Protein AF-A0A7X2BX61-F1 (afdb_monomer_lite)

Structure (mmCIF, N/CA/C/O backbone):
data_AF-A0A7X2BX61-F1
#
_entry.id   AF-A0A7X2BX61-F1
#
loop_
_atom_site.group_PDB
_atom_site.id
_atom_site.type_symbol
_atom_site.label_atom_id
_atom_site.label_alt_id
_atom_site.label_comp_id
_atom_site.label_asym_id
_atom_site.label_entity_id
_atom_site.label_seq_id
_atom_site.pdbx_PDB_ins_code
_atom_site.Cartn_x
_atom_site.Cartn_y
_atom_site.Cartn_z
_atom_site.occupancy
_atom_site.B_iso_or_equiv
_atom_site.auth_seq_id
_atom_site.auth_comp_id
_atom_site.auth_asym_id
_atom_site.auth_atom_id
_atom_site.pdbx_PDB_model_num
ATOM 1 N N . MET A 1 1 ? -37.850 -2.964 16.879 1.00 38.28 1 MET A N 1
ATOM 2 C CA . MET A 1 1 ? -36.955 -2.120 16.055 1.00 38.28 1 MET A CA 1
ATOM 3 C C . MET A 1 1 ? -36.091 -3.024 15.189 1.00 38.28 1 MET A C 1
ATOM 5 O O . MET A 1 1 ? -35.405 -3.878 15.735 1.00 38.28 1 MET A O 1
ATOM 9 N N . ALA A 1 2 ? -36.180 -2.916 13.862 1.00 44.91 2 ALA A N 1
ATOM 10 C CA . ALA A 1 2 ? -35.418 -3.773 12.954 1.00 44.91 2 ALA A CA 1
ATOM 11 C C . ALA A 1 2 ? -33.916 -3.455 13.060 1.00 44.91 2 ALA A C 1
ATOM 13 O O . ALA A 1 2 ? -33.498 -2.318 12.835 1.00 44.91 2 ALA A O 1
ATOM 14 N N . LYS A 1 3 ? -33.107 -4.453 13.433 1.00 49.66 3 LYS A N 1
ATOM 15 C CA . LYS A 1 3 ? -31.645 -4.345 13.523 1.00 49.66 3 LYS A CA 1
ATOM 16 C C . LYS A 1 3 ? -31.114 -4.100 12.104 1.00 49.66 3 LYS A C 1
ATOM 18 O O . LYS A 1 3 ? -31.199 -4.987 11.256 1.00 49.66 3 LYS A O 1
ATOM 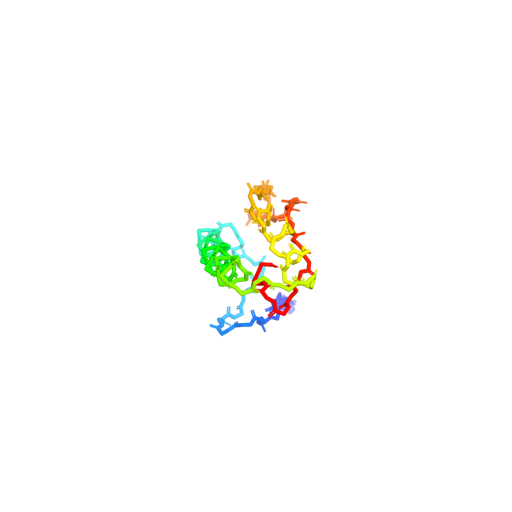23 N N . LYS A 1 4 ? -30.654 -2.877 11.811 1.00 50.88 4 LYS A N 1
ATOM 24 C CA . LYS A 1 4 ? -30.103 -2.530 10.490 1.00 50.88 4 LYS A CA 1
ATOM 25 C C . LYS A 1 4 ? -28.878 -3.411 10.235 1.00 50.88 4 LYS A C 1
ATOM 27 O O . LYS A 1 4 ? -27.933 -3.381 11.019 1.00 50.88 4 LYS A O 1
ATOM 32 N N . LYS A 1 5 ? -28.925 -4.220 9.173 1.00 53.97 5 LYS A N 1
ATOM 33 C CA . LYS A 1 5 ? -27.810 -5.077 8.751 1.00 53.97 5 LYS A CA 1
ATOM 34 C C . LYS A 1 5 ? -26.617 -4.182 8.414 1.00 53.97 5 LYS A C 1
ATOM 36 O O . LYS A 1 5 ? -26.766 -3.221 7.660 1.00 53.97 5 LYS A O 1
ATOM 41 N N . THR A 1 6 ? -25.464 -4.461 9.009 1.00 53.34 6 THR A N 1
ATOM 42 C CA . THR A 1 6 ? -24.222 -3.754 8.701 1.00 53.34 6 THR A CA 1
ATOM 43 C C . THR A 1 6 ? -23.851 -4.001 7.240 1.00 53.34 6 THR A C 1
ATOM 45 O O . THR A 1 6 ? -23.966 -5.138 6.775 1.00 53.34 6 THR A O 1
ATOM 48 N N . PRO A 1 7 ? -23.436 -2.961 6.498 1.00 50.50 7 PRO A N 1
ATOM 49 C CA . PRO A 1 7 ? -23.020 -3.134 5.119 1.00 50.50 7 PRO A CA 1
ATOM 50 C C . PRO A 1 7 ? -21.810 -4.064 5.078 1.00 50.50 7 PRO A C 1
ATOM 52 O O . PRO A 1 7 ? -20.850 -3.920 5.838 1.00 50.50 7 PRO A O 1
ATOM 55 N N . VAL A 1 8 ? -21.909 -5.046 4.198 1.00 54.38 8 VAL A N 1
ATOM 56 C CA . VAL A 1 8 ? -20.853 -5.997 3.889 1.00 54.38 8 VAL A CA 1
ATOM 57 C C . VAL A 1 8 ? -19.884 -5.304 2.931 1.00 54.38 8 VAL A C 1
ATOM 59 O O . VAL A 1 8 ? -20.315 -4.747 1.921 1.00 54.38 8 VAL A O 1
ATOM 62 N N . GLY A 1 9 ? -18.590 -5.286 3.258 1.00 50.81 9 GLY A N 1
ATOM 63 C CA . GLY A 1 9 ? -17.574 -4.729 2.362 1.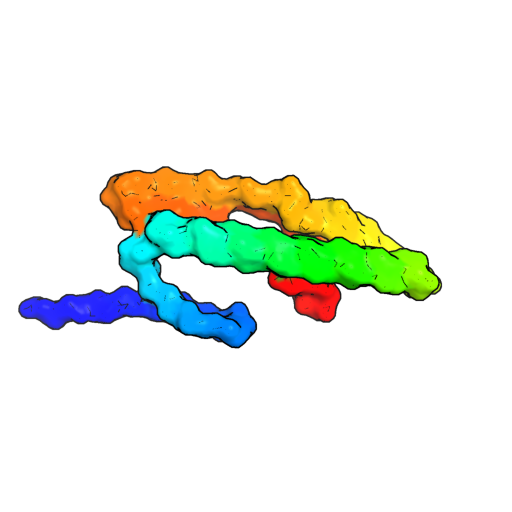00 50.81 9 GLY A CA 1
ATOM 64 C C . GLY A 1 9 ? -17.483 -5.558 1.081 1.00 50.81 9 GLY A C 1
ATOM 65 O O . GLY A 1 9 ? -17.401 -6.783 1.158 1.00 50.81 9 GLY A O 1
ATOM 66 N N . ALA A 1 10 ? -17.526 -4.906 -0.085 1.00 46.53 10 ALA A N 1
ATOM 67 C CA . ALA A 1 10 ? -17.458 -5.585 -1.377 1.00 46.53 10 ALA A CA 1
ATOM 68 C C . ALA A 1 10 ? -16.163 -6.407 -1.497 1.00 46.53 10 ALA A C 1
ATOM 70 O O . ALA A 1 10 ? -15.069 -5.894 -1.257 1.00 46.53 10 ALA A O 1
ATOM 71 N N . ALA A 1 11 ? -16.306 -7.681 -1.868 1.00 46.19 11 ALA A N 1
ATOM 72 C CA . ALA A 1 11 ? -15.193 -8.574 -2.148 1.00 46.19 11 ALA A CA 1
ATOM 73 C C . ALA A 1 11 ? -14.494 -8.121 -3.435 1.00 46.19 11 ALA A C 1
ATOM 75 O O . ALA A 1 11 ? -15.093 -8.123 -4.510 1.00 46.19 11 ALA A O 1
ATOM 76 N N . ILE A 1 12 ? -13.227 -7.733 -3.326 1.00 42.62 12 ILE A N 1
ATOM 77 C CA . ILE A 1 12 ? -12.345 -7.567 -4.477 1.00 42.62 12 ILE A CA 1
ATOM 78 C C . ILE A 1 12 ? -11.239 -8.603 -4.283 1.00 42.62 12 ILE A C 1
ATOM 80 O O . ILE A 1 12 ? -10.466 -8.499 -3.335 1.00 42.62 12 ILE A O 1
ATOM 84 N N . LEU A 1 13 ? -11.217 -9.600 -5.178 1.00 44.03 13 LEU A N 1
ATOM 85 C CA . LEU A 1 13 ? -10.437 -10.849 -5.130 1.00 44.03 13 LEU A CA 1
ATOM 86 C C . LEU A 1 13 ? -11.019 -11.927 -4.198 1.00 44.03 13 LEU A C 1
ATOM 88 O O . LEU A 1 13 ? -11.659 -11.616 -3.203 1.00 44.03 13 LEU A O 1
ATOM 92 N N . ALA A 1 14 ? -10.842 -13.190 -4.608 1.00 43.44 14 ALA A N 1
ATOM 93 C CA . ALA A 1 14 ? -11.550 -14.403 -4.179 1.00 43.44 14 ALA A CA 1
ATOM 94 C C . ALA A 1 14 ? -11.594 -14.658 -2.655 1.00 43.44 14 ALA A C 1
ATOM 96 O O . ALA A 1 14 ? -10.909 -15.545 -2.152 1.00 43.44 14 ALA A O 1
ATOM 97 N N . GLU A 1 15 ? -12.422 -13.914 -1.919 1.00 53.88 15 GLU A N 1
ATOM 98 C CA . GLU A 1 15 ? -12.617 -14.102 -0.480 1.00 53.88 15 GLU A CA 1
ATOM 99 C C . GLU A 1 15 ? -14.025 -13.698 -0.010 1.00 53.88 15 GLU A C 1
ATOM 101 O O . GLU A 1 15 ? -14.740 -12.916 -0.643 1.00 53.88 15 GLU A O 1
ATOM 106 N N . SER A 1 16 ? -14.416 -14.270 1.131 1.00 49.97 16 SER A N 1
ATOM 107 C CA . SER A 1 16 ? -15.657 -14.018 1.858 1.00 49.97 16 SER A CA 1
ATOM 108 C C . SER A 1 16 ? -15.755 -12.585 2.369 1.00 49.97 16 SER A C 1
ATOM 110 O O . SER A 1 16 ? -14.840 -12.041 2.985 1.00 49.97 16 SER A O 1
ATOM 112 N N . ALA A 1 17 ? -16.920 -11.992 2.159 1.00 52.28 17 ALA A N 1
ATOM 113 C CA . ALA A 1 17 ? -17.171 -10.602 2.461 1.00 52.28 17 ALA A CA 1
ATOM 114 C C . ALA A 1 17 ? -17.253 -10.347 3.982 1.00 52.28 17 ALA A C 1
ATOM 116 O O . ALA A 1 17 ? -17.986 -11.027 4.700 1.00 52.28 17 ALA A O 1
ATOM 117 N N . HIS A 1 18 ? -16.490 -9.374 4.490 1.00 51.91 18 HIS A N 1
ATOM 118 C CA . HIS A 1 18 ? -16.433 -9.085 5.925 1.00 51.91 18 HIS A CA 1
ATOM 119 C C . HIS A 1 18 ? -17.512 -8.078 6.339 1.00 51.91 18 HIS A C 1
ATOM 121 O O . HIS A 1 18 ? -17.703 -7.030 5.711 1.00 51.91 18 HIS A O 1
ATOM 127 N N . THR A 1 19 ? -18.194 -8.369 7.446 1.00 50.59 19 THR A N 1
ATOM 128 C CA . THR A 1 19 ? -19.041 -7.397 8.143 1.00 50.59 19 THR A CA 1
ATOM 129 C C . THR A 1 19 ? -18.169 -6.547 9.062 1.00 50.59 19 THR A C 1
ATOM 131 O O . THR A 1 19 ? -17.409 -7.102 9.852 1.00 50.59 19 THR A O 1
ATOM 134 N N . GLY A 1 20 ? -18.307 -5.217 9.030 1.00 52.81 20 GLY A N 1
ATOM 135 C CA . GLY A 1 20 ? -17.517 -4.275 9.851 1.00 52.81 20 GLY A CA 1
ATOM 136 C C . GLY A 1 20 ? -17.751 -4.337 11.374 1.00 52.81 20 GLY A C 1
ATOM 137 O O . GLY A 1 20 ? -17.560 -3.332 12.061 1.00 52.81 20 GLY A O 1
ATOM 138 N N . VAL A 1 21 ? -18.248 -5.468 11.879 1.00 48.75 21 VAL A N 1
ATOM 139 C CA . VAL A 1 21 ? -18.516 -5.776 13.289 1.00 48.75 21 VAL A CA 1
ATOM 140 C C . VAL A 1 21 ? -17.304 -6.453 13.947 1.00 48.75 21 VAL A C 1
ATOM 142 O O . VAL A 1 21 ? -17.139 -6.292 15.146 1.00 48.75 21 VAL A O 1
ATOM 145 N N . ASP A 1 22 ? -16.422 -7.103 13.173 1.00 57.25 22 ASP A N 1
ATOM 146 C CA . ASP A 1 22 ? -15.331 -7.948 13.701 1.00 57.25 22 ASP A CA 1
ATOM 147 C C . ASP A 1 22 ? -13.928 -7.549 13.182 1.00 57.25 22 ASP A C 1
ATOM 149 O O . ASP A 1 22 ? -13.006 -8.350 13.068 1.00 57.25 22 ASP A O 1
ATOM 153 N N . GLU A 1 23 ? -13.74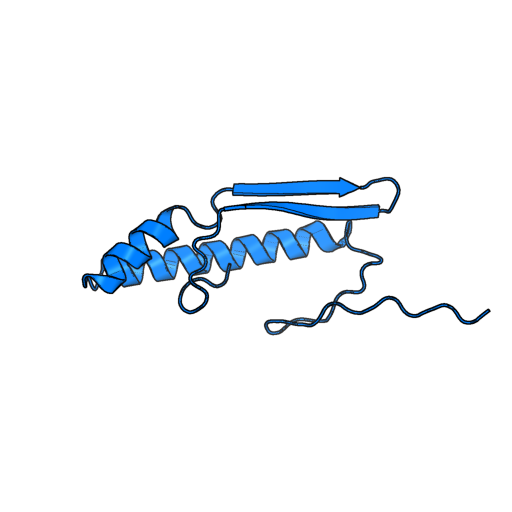1 -6.266 12.839 1.00 64.12 23 GLU A N 1
ATOM 154 C CA . GLU A 1 23 ? -12.516 -5.769 12.179 1.00 64.12 23 GLU A CA 1
ATOM 155 C C . GLU A 1 23 ? -11.229 -5.947 13.006 1.00 64.12 23 GLU A C 1
ATOM 157 O O . GLU A 1 23 ? -10.148 -5.991 12.415 1.00 64.12 23 GLU A O 1
ATOM 162 N N . ALA A 1 24 ? -11.324 -5.999 14.341 1.00 70.19 24 ALA A N 1
ATOM 163 C CA . ALA A 1 24 ? -10.176 -6.214 15.222 1.00 70.19 24 ALA A CA 1
ATOM 164 C C . ALA A 1 24 ? -9.770 -7.694 15.326 1.00 70.19 24 ALA A C 1
ATOM 166 O O . ALA A 1 24 ? -8.578 -7.990 15.287 1.00 70.19 24 ALA A O 1
ATOM 167 N N . GLN A 1 25 ? -10.728 -8.625 15.397 1.00 75.25 25 GLN A N 1
ATOM 168 C CA . GLN A 1 25 ? -10.423 -10.059 15.491 1.00 75.25 25 GLN A CA 1
ATOM 169 C C . GLN A 1 25 ? -9.845 -10.586 14.168 1.00 75.25 25 GLN A C 1
ATOM 171 O O . GLN A 1 25 ? -8.857 -11.316 14.167 1.00 75.25 25 GLN A O 1
ATOM 176 N N . ASN A 1 26 ? -10.362 -10.111 13.029 1.00 79.06 26 ASN A N 1
ATOM 177 C CA . ASN A 1 26 ? -9.840 -10.432 11.693 1.00 79.06 26 ASN A CA 1
ATOM 178 C C . ASN A 1 26 ? -8.603 -9.607 11.280 1.00 79.06 26 ASN A C 1
ATOM 180 O O . ASN A 1 26 ? -8.232 -9.581 10.100 1.00 79.06 26 ASN A O 1
ATOM 184 N N . PHE A 1 27 ? -7.955 -8.884 12.203 1.00 84.38 27 PHE A N 1
ATOM 185 C CA . PHE A 1 27 ? -6.776 -8.085 11.860 1.00 84.38 27 PHE A CA 1
ATOM 186 C C . PHE A 1 27 ? -5.616 -8.955 11.349 1.00 84.38 27 PHE A C 1
ATOM 188 O O . PHE A 1 27 ? -4.958 -8.573 10.380 1.00 84.38 27 PHE A O 1
ATOM 195 N N . GLY A 1 28 ? -5.421 -10.141 11.938 1.00 87.38 28 GLY A N 1
ATOM 196 C CA . GLY A 1 28 ? -4.394 -11.099 11.517 1.00 87.38 28 GLY A CA 1
ATOM 197 C C . GLY A 1 28 ? -4.545 -11.528 10.055 1.00 87.38 28 GLY A C 1
ATOM 198 O O . GLY A 1 28 ? -3.597 -11.397 9.281 1.00 87.38 28 GLY A O 1
ATOM 199 N N . ASP A 1 29 ? -5.749 -11.935 9.647 1.00 85.19 29 ASP A N 1
ATOM 200 C CA . ASP A 1 29 ? -6.041 -12.355 8.266 1.00 85.19 29 ASP A CA 1
ATOM 201 C C . ASP A 1 29 ? -5.796 -11.220 7.265 1.00 85.19 29 ASP A C 1
ATOM 203 O O . ASP A 1 29 ? -5.200 -11.404 6.200 1.00 85.19 29 ASP A O 1
ATOM 207 N N . ARG A 1 30 ? -6.200 -9.997 7.628 1.00 84.88 30 ARG A N 1
ATOM 208 C CA . ARG A 1 30 ? -5.959 -8.807 6.804 1.00 84.88 30 ARG A CA 1
ATOM 209 C C . ARG A 1 30 ? -4.472 -8.506 6.672 1.00 84.88 30 ARG A C 1
ATOM 211 O O . ARG A 1 30 ? -4.027 -8.161 5.579 1.00 84.88 30 ARG A O 1
ATOM 218 N N . LEU A 1 31 ? -3.707 -8.624 7.756 1.00 89.25 31 LEU A N 1
ATOM 219 C CA . LEU A 1 31 ? -2.261 -8.423 7.719 1.00 89.25 31 LEU A CA 1
ATOM 220 C C . LEU A 1 31 ? -1.583 -9.486 6.844 1.00 89.25 31 LEU A C 1
ATOM 222 O O . LEU A 1 31 ? -0.747 -9.139 6.008 1.00 89.25 31 LEU A O 1
ATOM 226 N N . ALA A 1 32 ? -2.000 -10.749 6.960 1.00 88.94 32 ALA A N 1
ATOM 227 C CA . ALA A 1 32 ? -1.533 -11.830 6.097 1.00 88.94 32 ALA A CA 1
ATOM 228 C C . ALA A 1 32 ? -1.829 -11.545 4.614 1.00 88.94 32 ALA A C 1
ATOM 230 O O . ALA A 1 32 ? -0.960 -11.758 3.767 1.00 88.94 32 ALA A O 1
ATOM 231 N N . ARG A 1 33 ? -2.999 -10.976 4.291 1.00 85.00 33 ARG A N 1
ATOM 232 C CA . ARG A 1 33 ? -3.359 -10.555 2.925 1.00 85.00 33 ARG A CA 1
ATOM 233 C C . ARG A 1 33 ? -2.409 -9.495 2.370 1.00 85.00 33 ARG A C 1
ATOM 235 O O . ARG A 1 33 ? -1.926 -9.646 1.247 1.00 85.00 33 ARG A O 1
ATOM 242 N N . TYR A 1 34 ? -2.109 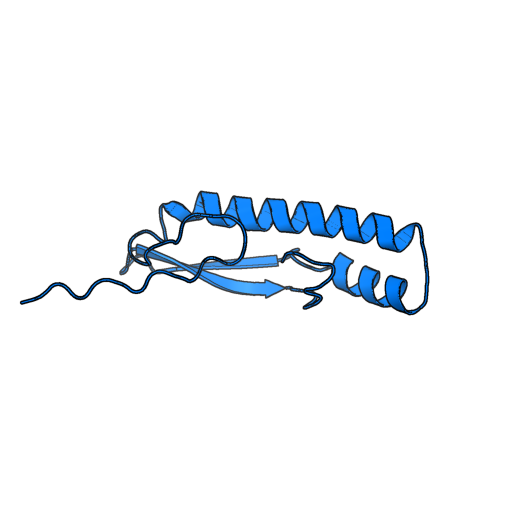-8.451 3.149 1.00 90.75 34 TYR A N 1
ATOM 243 C CA . TYR A 1 34 ? -1.112 -7.452 2.750 1.00 90.75 34 TYR A CA 1
ATOM 244 C C . TYR A 1 34 ? 0.271 -8.088 2.570 1.00 90.75 34 TYR A C 1
ATOM 246 O O . TYR A 1 34 ? 0.948 -7.792 1.590 1.00 90.75 34 TYR A O 1
ATOM 254 N N . GLY A 1 35 ? 0.665 -9.013 3.450 1.00 91.06 35 GLY A N 1
ATOM 255 C CA . GLY A 1 35 ? 1.923 -9.755 3.326 1.00 91.06 35 GLY A CA 1
ATOM 256 C C . GLY A 1 35 ? 2.014 -10.575 2.034 1.00 91.06 35 GLY A C 1
ATOM 257 O O . GLY A 1 35 ? 3.002 -10.477 1.308 1.00 91.06 35 GLY A O 1
ATOM 258 N N . GLN A 1 36 ? 0.964 -11.326 1.690 1.00 91.88 36 GLN A N 1
ATOM 259 C CA . GLN A 1 36 ? 0.902 -12.109 0.448 1.00 91.88 36 GLN A CA 1
ATOM 260 C C . GLN A 1 36 ? 0.889 -11.220 -0.804 1.00 91.88 36 GLN A C 1
ATOM 262 O O . GLN A 1 36 ? 1.532 -11.536 -1.807 1.00 91.88 36 GLN A O 1
ATOM 267 N N . ALA A 1 37 ? 0.163 -10.101 -0.773 1.00 91.00 37 ALA A N 1
ATOM 268 C CA . ALA A 1 37 ? 0.165 -9.130 -1.864 1.00 91.00 37 ALA A CA 1
ATOM 269 C C . ALA A 1 37 ? 1.548 -8.471 -2.031 1.00 91.00 37 ALA A C 1
ATOM 271 O O . ALA A 1 37 ? 2.037 -8.363 -3.156 1.00 91.00 37 ALA A O 1
ATOM 272 N N . HIS A 1 38 ? 2.223 -8.133 -0.928 1.00 92.81 38 HIS A N 1
ATOM 273 C CA . HIS A 1 38 ? 3.589 -7.612 -0.951 1.00 92.81 38 HIS A CA 1
ATOM 274 C C . HIS A 1 38 ? 4.582 -8.631 -1.522 1.00 92.81 38 HIS A C 1
ATOM 276 O O . HIS A 1 38 ? 5.322 -8.299 -2.447 1.00 92.81 38 HIS A O 1
ATOM 282 N N . ALA A 1 39 ? 4.541 -9.889 -1.072 1.00 92.88 39 ALA A N 1
ATOM 283 C CA . ALA A 1 39 ? 5.377 -10.958 -1.622 1.00 92.88 39 ALA A CA 1
ATOM 284 C C . ALA A 1 39 ? 5.196 -11.109 -3.144 1.00 92.88 39 ALA A C 1
ATOM 286 O O . ALA A 1 39 ? 6.177 -11.159 -3.883 1.00 92.88 39 ALA A O 1
ATOM 287 N N . ARG A 1 40 ? 3.949 -11.084 -3.636 1.00 93.19 40 ARG A N 1
ATOM 288 C CA . ARG A 1 40 ? 3.667 -11.103 -5.082 1.00 93.19 40 ARG A CA 1
ATOM 289 C C . ARG A 1 40 ? 4.213 -9.872 -5.804 1.00 93.19 40 ARG A C 1
ATOM 291 O O . ARG A 1 40 ? 4.766 -10.015 -6.890 1.00 93.19 40 ARG A O 1
ATOM 298 N N . SER A 1 41 ? 4.105 -8.681 -5.211 1.00 91.81 41 SER A N 1
ATOM 299 C CA . SER A 1 41 ? 4.679 -7.462 -5.799 1.00 91.81 41 SER A CA 1
ATOM 300 C C . SER A 1 41 ? 6.203 -7.552 -5.959 1.00 91.81 41 SER A C 1
ATOM 302 O O . SER A 1 41 ? 6.725 -7.113 -6.978 1.00 91.81 41 SER A O 1
ATOM 304 N N . LEU A 1 42 ? 6.911 -8.210 -5.033 1.00 93.69 42 LEU A N 1
ATOM 305 C CA . LEU A 1 42 ? 8.354 -8.453 -5.151 1.00 93.69 42 LEU A CA 1
ATOM 306 C C . LEU A 1 42 ? 8.696 -9.428 -6.286 1.00 93.69 42 LEU A C 1
ATOM 308 O O . LEU A 1 42 ? 9.666 -9.209 -7.003 1.00 93.69 42 LEU A O 1
ATOM 312 N N . MET A 1 43 ? 7.880 -10.463 -6.504 1.00 94.44 43 MET A N 1
ATOM 313 C CA . MET A 1 43 ? 8.061 -11.361 -7.655 1.00 94.44 43 MET A CA 1
ATOM 314 C C . MET A 1 43 ? 7.868 -10.617 -8.984 1.00 94.44 43 MET A C 1
ATOM 316 O O . MET A 1 43 ? 8.630 -10.817 -9.926 1.00 94.44 43 MET A O 1
ATOM 320 N N . MET A 1 44 ? 6.877 -9.722 -9.056 1.00 93.31 44 MET A N 1
ATOM 321 C CA . MET A 1 44 ? 6.660 -8.881 -10.239 1.00 93.31 44 MET A CA 1
ATOM 322 C C . MET A 1 44 ? 7.796 -7.876 -10.443 1.00 93.31 44 MET A C 1
ATOM 324 O O . MET A 1 44 ? 8.198 -7.632 -11.577 1.00 93.31 44 MET A O 1
ATOM 328 N N . LEU A 1 45 ? 8.341 -7.320 -9.358 1.00 94.81 45 LEU A N 1
ATOM 329 C CA . LEU A 1 45 ? 9.511 -6.448 -9.410 1.00 94.81 45 LEU A CA 1
ATOM 330 C C . LEU A 1 45 ? 10.706 -7.159 -10.052 1.00 94.81 45 LEU A C 1
ATOM 332 O O . LEU A 1 45 ? 11.357 -6.568 -10.912 1.00 94.81 45 LEU A O 1
ATOM 336 N N . GLU A 1 46 ? 10.979 -8.399 -9.650 1.00 94.94 46 GLU A N 1
ATOM 337 C CA . GLU A 1 46 ? 12.096 -9.171 -10.199 1.00 94.94 46 GLU A CA 1
ATOM 338 C C . GLU A 1 46 ? 11.894 -9.460 -11.688 1.00 94.94 46 GLU A C 1
ATOM 340 O O . GLU A 1 46 ? 12.760 -9.152 -12.504 1.00 94.94 46 GLU A O 1
ATOM 345 N N . HIS A 1 47 ? 10.693 -9.892 -12.073 1.00 94.12 47 HIS A N 1
ATOM 346 C CA . HIS A 1 47 ? 10.365 -10.121 -13.479 1.00 94.12 47 HIS A CA 1
ATOM 347 C C . HIS A 1 47 ? 10.546 -8.863 -14.356 1.00 94.12 47 HIS A C 1
ATOM 349 O O . HIS A 1 47 ? 11.089 -8.925 -15.461 1.00 94.12 47 HIS A O 1
ATOM 355 N N . LEU A 1 48 ? 10.138 -7.687 -13.860 1.00 93.75 48 LEU A N 1
ATOM 356 C CA . LEU A 1 48 ? 10.327 -6.419 -14.578 1.00 93.75 48 LEU A CA 1
ATOM 357 C C . LEU A 1 48 ? 11.804 -6.025 -14.723 1.00 93.75 48 LEU A C 1
ATOM 359 O O . LEU A 1 48 ? 12.141 -5.292 -15.657 1.00 93.75 48 LEU A O 1
ATOM 363 N N . ARG A 1 49 ? 12.670 -6.469 -13.804 1.00 94.44 49 ARG A N 1
ATOM 364 C CA . ARG A 1 49 ? 14.120 -6.229 -13.862 1.00 94.44 49 ARG A CA 1
ATOM 365 C C . ARG A 1 49 ? 14.809 -7.128 -14.881 1.00 94.44 49 ARG A C 1
ATOM 367 O O . ARG A 1 49 ? 15.732 -6.660 -15.541 1.00 94.44 49 ARG A O 1
ATOM 374 N N . GLU A 1 50 ? 14.341 -8.362 -15.044 1.00 95.12 50 GLU A N 1
ATOM 375 C CA . GLU A 1 50 ? 14.861 -9.309 -16.040 1.00 95.12 50 GLU A CA 1
ATOM 376 C C . GLU A 1 50 ? 14.576 -8.862 -17.483 1.00 95.12 50 GLU A C 1
ATOM 378 O O . GLU A 1 50 ? 15.374 -9.125 -18.381 1.00 95.12 50 GLU A O 1
ATOM 383 N N . THR A 1 51 ? 13.467 -8.145 -17.712 1.00 91.25 51 THR A N 1
ATOM 384 C CA . THR A 1 51 ? 13.079 -7.633 -19.042 1.00 91.25 51 THR A CA 1
ATOM 385 C C . THR A 1 51 ? 12.971 -6.097 -19.046 1.00 91.25 51 THR A C 1
ATOM 387 O O . THR A 1 51 ? 11.869 -5.528 -18.994 1.00 91.25 51 THR A O 1
ATOM 390 N N . PRO A 1 52 ? 14.108 -5.376 -19.086 1.00 90.50 52 PRO A N 1
ATOM 391 C CA . PRO A 1 52 ? 14.115 -3.924 -18.995 1.00 90.50 52 PRO A CA 1
ATOM 392 C C . PRO A 1 52 ? 13.627 -3.260 -20.292 1.00 90.50 52 PRO A C 1
ATOM 394 O O . PRO A 1 52 ? 14.118 -3.493 -21.392 1.00 90.50 52 PRO A O 1
ATOM 397 N N . SER A 1 53 ? 12.670 -2.358 -20.125 1.00 94.12 53 SER A N 1
ATOM 398 C CA . SER A 1 53 ? 12.115 -1.428 -21.104 1.00 94.12 53 SER A CA 1
ATOM 399 C C . SER A 1 53 ? 11.911 -0.087 -20.383 1.00 94.12 53 SER A C 1
ATOM 401 O O . SER A 1 53 ? 11.805 -0.073 -19.154 1.00 94.12 53 SER A O 1
ATOM 403 N N . PRO A 1 54 ? 11.804 1.057 -21.077 1.00 92.06 54 PRO A N 1
ATOM 404 C CA . PRO A 1 54 ? 11.591 2.346 -20.408 1.00 92.06 54 PRO A CA 1
ATOM 405 C C . PRO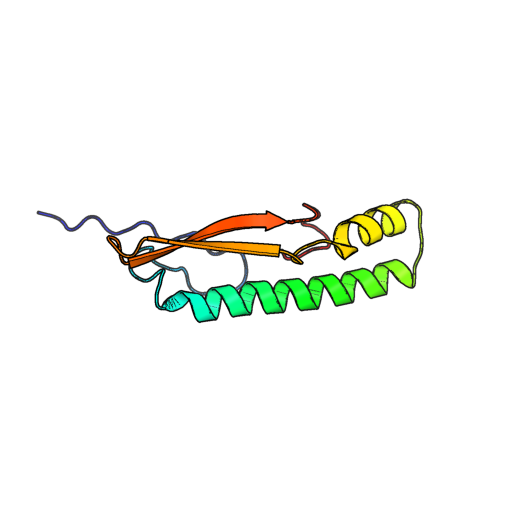 A 1 54 ? 10.324 2.378 -19.528 1.00 92.06 54 PRO A C 1
ATOM 407 O O . PRO A 1 54 ? 10.281 3.078 -18.517 1.00 92.06 54 PRO A O 1
ATOM 410 N N . ALA A 1 55 ? 9.294 1.598 -19.876 1.00 90.12 55 ALA A N 1
ATOM 411 C CA . ALA A 1 55 ? 8.084 1.467 -19.068 1.00 90.12 55 ALA A CA 1
ATOM 412 C C . ALA A 1 55 ? 8.281 0.536 -17.856 1.00 90.12 55 ALA A C 1
ATOM 414 O O . ALA A 1 55 ? 7.833 0.861 -16.750 1.00 90.12 55 ALA A O 1
ATOM 415 N N . SER A 1 56 ? 8.965 -0.602 -18.033 1.00 92.19 56 SER A N 1
ATOM 416 C CA . SER A 1 56 ? 9.201 -1.555 -16.940 1.00 92.19 56 SER A CA 1
ATOM 417 C C . SER A 1 56 ? 10.189 -1.018 -15.909 1.00 92.19 56 SER A C 1
ATOM 419 O O . SER A 1 56 ? 9.959 -1.221 -14.722 1.00 92.19 56 SER A O 1
ATOM 421 N N . THR A 1 57 ? 11.200 -0.239 -16.301 1.00 93.81 57 THR A N 1
ATOM 422 C CA . THR A 1 57 ? 12.152 0.376 -15.355 1.00 93.81 57 THR A CA 1
ATOM 423 C C . THR A 1 57 ? 11.477 1.398 -14.440 1.00 93.81 57 THR A C 1
ATOM 425 O O . THR A 1 57 ? 11.659 1.354 -13.222 1.00 93.81 57 THR A O 1
ATOM 428 N N . LYS A 1 58 ? 10.623 2.272 -14.992 1.00 92.44 58 LYS A N 1
ATOM 429 C CA . LYS A 1 58 ? 9.809 3.210 -14.199 1.00 92.44 58 LYS A CA 1
ATOM 430 C C . LYS A 1 58 ? 8.861 2.473 -13.249 1.00 92.44 58 LYS A C 1
ATOM 432 O O . LYS A 1 58 ? 8.679 2.886 -12.101 1.00 92.44 58 LYS A O 1
ATOM 437 N N . THR A 1 59 ? 8.262 1.386 -13.733 1.00 92.81 59 THR A N 1
ATOM 438 C CA . THR A 1 59 ? 7.347 0.557 -12.942 1.00 92.81 59 THR A CA 1
ATOM 439 C C . THR A 1 59 ? 8.085 -0.124 -11.794 1.00 92.81 59 THR A C 1
ATOM 441 O O . THR A 1 59 ? 7.698 0.045 -10.642 1.00 92.81 59 THR A O 1
ATOM 444 N N . ALA A 1 60 ? 9.215 -0.769 -12.079 1.00 94.69 60 ALA A N 1
ATOM 445 C CA . ALA A 1 60 ? 10.082 -1.407 -11.095 1.00 94.69 60 ALA A CA 1
ATOM 446 C C . ALA A 1 60 ? 10.563 -0.427 -10.011 1.00 94.69 60 ALA A C 1
ATOM 448 O O . ALA A 1 60 ? 10.526 -0.755 -8.827 1.00 94.69 60 ALA A O 1
ATOM 449 N N . ALA A 1 61 ? 10.948 0.799 -10.381 1.00 93.38 61 ALA A N 1
ATOM 450 C CA . ALA A 1 61 ? 11.362 1.815 -9.410 1.00 93.38 61 ALA A CA 1
ATOM 451 C C . ALA A 1 61 ? 10.245 2.175 -8.411 1.00 93.38 61 ALA A C 1
ATOM 453 O O . ALA A 1 61 ? 10.513 2.361 -7.227 1.00 93.38 61 ALA A O 1
ATOM 454 N N . SER A 1 62 ? 8.991 2.241 -8.875 1.00 91.81 62 SER A N 1
ATOM 455 C CA . SER A 1 62 ? 7.834 2.526 -8.012 1.00 91.81 62 SER A CA 1
ATOM 456 C C . SER A 1 62 ? 7.415 1.307 -7.184 1.00 91.81 62 SER A C 1
ATOM 458 O O . SER A 1 62 ? 7.025 1.453 -6.027 1.00 91.81 62 SER A O 1
ATOM 460 N N . LEU A 1 63 ? 7.506 0.102 -7.757 1.00 93.88 63 LEU A N 1
ATOM 461 C CA . LEU A 1 63 ? 7.206 -1.155 -7.067 1.00 93.88 63 LEU A CA 1
ATOM 462 C C . LEU A 1 63 ? 8.184 -1.424 -5.915 1.00 93.88 63 LEU A C 1
ATOM 464 O O . LEU A 1 63 ? 7.769 -1.939 -4.884 1.00 93.88 63 LEU A O 1
ATOM 468 N N . ALA A 1 64 ? 9.458 -1.046 -6.064 1.00 93.19 64 ALA A N 1
ATOM 469 C CA . ALA A 1 64 ? 10.514 -1.321 -5.086 1.00 93.19 64 ALA A CA 1
ATOM 470 C C . ALA A 1 64 ? 10.271 -0.720 -3.689 1.00 93.19 64 ALA A C 1
ATOM 472 O O . ALA A 1 64 ? 10.826 -1.212 -2.710 1.00 93.19 64 ALA A O 1
ATOM 473 N N . SER A 1 65 ? 9.455 0.331 -3.582 1.00 92.50 65 SER A N 1
ATOM 474 C CA . SER A 1 65 ? 9.066 0.953 -2.308 1.00 92.50 65 SER A CA 1
ATOM 475 C C . SER A 1 65 ? 7.598 0.715 -1.939 1.00 92.50 65 SER A C 1
ATOM 477 O O . SER A 1 65 ? 7.116 1.246 -0.938 1.00 92.50 65 SER A O 1
ATOM 479 N N . CYS A 1 66 ? 6.865 -0.080 -2.720 1.00 94.19 66 CYS A N 1
ATOM 480 C CA . CYS A 1 66 ? 5.456 -0.361 -2.477 1.00 94.19 66 CYS A CA 1
ATOM 481 C C . CYS A 1 66 ? 5.276 -1.321 -1.298 1.00 94.19 66 CYS A C 1
ATOM 483 O O . CYS A 1 66 ? 5.932 -2.349 -1.233 1.00 94.19 66 CYS A O 1
ATOM 485 N N . GLY A 1 67 ? 4.350 -1.025 -0.385 1.00 90.00 67 GLY A N 1
ATOM 486 C CA . GLY A 1 67 ? 4.008 -1.909 0.732 1.00 90.00 67 GLY A CA 1
ATOM 487 C C . GLY A 1 67 ? 5.067 -2.006 1.832 1.00 90.00 67 GLY A C 1
ATOM 488 O O . GLY A 1 67 ? 4.879 -2.771 2.773 1.00 90.00 67 GLY A O 1
ATOM 489 N N . ASN A 1 68 ? 6.136 -1.205 1.766 1.00 91.12 68 ASN A N 1
ATOM 490 C CA . ASN A 1 68 ? 7.190 -1.173 2.784 1.00 91.12 68 ASN A CA 1
ATOM 491 C C . ASN A 1 68 ? 6.754 -0.521 4.112 1.00 91.12 68 ASN A C 1
ATOM 493 O O . ASN A 1 68 ? 7.465 -0.612 5.111 1.00 91.12 68 ASN A O 1
ATOM 497 N N . TYR A 1 69 ? 5.597 0.144 4.123 1.00 93.56 69 TYR A N 1
ATOM 498 C CA . TYR A 1 69 ? 5.036 0.810 5.287 1.00 93.56 69 TYR A CA 1
ATOM 499 C C . TYR A 1 69 ? 3.515 0.668 5.306 1.00 93.56 69 TYR A C 1
ATOM 501 O O . TYR A 1 69 ? 2.828 1.063 4.359 1.00 93.56 69 TYR A O 1
ATOM 509 N N . LEU A 1 70 ? 3.002 0.147 6.420 1.00 92.69 70 LEU A N 1
ATOM 510 C CA . LEU A 1 70 ? 1.581 0.047 6.734 1.00 92.69 70 LEU A CA 1
ATOM 511 C C . LEU A 1 70 ? 1.367 0.523 8.170 1.00 92.69 70 LEU A C 1
ATOM 513 O O . LEU A 1 70 ? 1.983 0.017 9.105 1.00 92.69 70 LEU A O 1
ATOM 517 N N . HIS A 1 71 ? 0.473 1.486 8.350 1.00 92.44 71 HIS A N 1
ATOM 518 C CA . HIS A 1 71 ? 0.137 2.051 9.647 1.00 92.44 71 HIS A CA 1
ATOM 519 C C . HIS A 1 71 ? -1.329 1.803 9.948 1.00 92.44 71 HIS A C 1
ATOM 521 O O . HIS A 1 71 ? -2.219 2.385 9.322 1.00 92.44 71 HIS A O 1
ATOM 527 N N . PHE A 1 72 ? -1.570 0.959 10.941 1.00 91.69 72 PHE A N 1
ATOM 528 C CA . PHE A 1 72 ? -2.900 0.661 11.439 1.00 91.69 72 PHE A CA 1
ATOM 529 C C . PHE A 1 72 ? -3.179 1.440 12.721 1.00 91.69 72 PHE A C 1
ATOM 531 O O . PHE A 1 72 ? -2.300 1.598 13.564 1.00 91.69 72 PHE A O 1
ATOM 538 N N . ARG A 1 73 ? -4.415 1.920 12.863 1.00 92.06 73 ARG A N 1
ATOM 539 C CA . ARG A 1 73 ? -4.930 2.507 14.100 1.00 92.06 73 ARG A CA 1
ATOM 540 C C . ARG A 1 73 ? -6.011 1.614 14.673 1.00 92.06 73 ARG A C 1
ATOM 542 O O . ARG A 1 73 ? -6.954 1.248 13.966 1.00 92.06 73 ARG A O 1
ATOM 549 N N . GLU A 1 74 ? -5.873 1.306 15.952 1.00 89.44 74 GLU A N 1
ATOM 550 C CA . GLU A 1 74 ? -6.883 0.607 16.728 1.00 89.44 74 GLU A CA 1
ATOM 551 C C . GLU A 1 74 ? -7.826 1.611 17.396 1.00 89.44 74 GLU A C 1
ATOM 553 O O . GLU A 1 74 ? -7.416 2.531 18.101 1.00 89.44 74 GLU A O 1
ATOM 558 N N . TYR A 1 75 ? -9.116 1.415 17.164 1.00 88.38 75 TYR A N 1
ATOM 559 C CA . TYR A 1 75 ? -10.212 2.135 17.787 1.00 88.38 75 TYR A CA 1
ATOM 560 C C . TYR A 1 75 ? -10.859 1.205 18.812 1.00 88.38 75 TYR A C 1
ATOM 562 O O . TYR A 1 75 ? -11.903 0.600 18.552 1.00 88.38 75 TYR A O 1
ATOM 570 N N . PHE A 1 76 ? -10.214 1.074 19.971 1.00 86.88 76 PHE A N 1
ATOM 571 C CA . PHE A 1 76 ? -10.594 0.123 21.021 1.00 86.88 76 PHE A CA 1
ATOM 572 C C . PHE A 1 76 ? -12.022 0.343 21.549 1.00 86.88 76 PHE A C 1
ATOM 574 O O . PHE A 1 76 ? -12.712 -0.614 21.877 1.00 86.88 76 PHE A O 1
ATOM 581 N N . THR A 1 77 ? -12.519 1.585 21.549 1.00 89.81 77 THR A N 1
ATOM 582 C CA . THR A 1 77 ? -13.890 1.910 21.985 1.00 89.81 77 THR A CA 1
ATOM 583 C C . THR A 1 77 ? -14.978 1.330 21.081 1.00 89.81 77 THR A C 1
ATOM 585 O O . THR A 1 77 ? -16.113 1.166 21.520 1.00 89.81 77 THR A O 1
ATOM 588 N N . VAL A 1 78 ? -14.650 1.020 19.823 1.00 85.25 78 VAL A N 1
ATOM 589 C CA . VAL A 1 78 ? -15.577 0.431 18.842 1.00 85.25 78 VAL A CA 1
ATOM 590 C C . VAL A 1 78 ? -15.113 -0.935 18.331 1.00 85.25 78 VAL A C 1
ATOM 592 O O . VAL A 1 78 ? -15.764 -1.485 17.445 1.00 85.25 78 VAL A O 1
ATOM 595 N N . GLY A 1 79 ? -14.008 -1.475 18.860 1.00 82.12 79 GLY A N 1
ATOM 596 C CA . GLY A 1 79 ? -13.466 -2.786 18.491 1.00 82.12 79 GLY A CA 1
ATOM 597 C C . GLY A 1 79 ? -13.016 -2.892 17.030 1.00 82.12 79 GLY A C 1
ATOM 598 O O . GLY A 1 79 ? -13.266 -3.908 16.382 1.00 82.12 79 GLY A O 1
ATOM 599 N N . LYS A 1 80 ? -12.405 -1.838 16.467 1.00 83.88 80 LYS A N 1
ATOM 600 C CA . LYS A 1 80 ? -12.013 -1.801 15.041 1.00 83.88 80 LYS A CA 1
ATOM 601 C C . LYS A 1 80 ? -10.549 -1.462 14.845 1.00 83.88 80 LYS A C 1
ATOM 603 O O . LYS A 1 80 ? -10.046 -0.543 15.478 1.00 83.88 80 LYS A O 1
ATOM 608 N N . VAL A 1 81 ? -9.902 -2.104 13.875 1.00 86.75 81 VAL A N 1
ATOM 609 C CA . VAL A 1 81 ? -8.551 -1.747 13.421 1.00 86.75 81 VAL A CA 1
ATOM 610 C C . VAL A 1 81 ? -8.618 -1.285 11.971 1.00 86.75 81 VAL A C 1
ATOM 612 O O . VAL A 1 81 ? -9.090 -2.014 11.097 1.00 86.75 81 VAL A O 1
ATOM 615 N N . ARG A 1 82 ? -8.144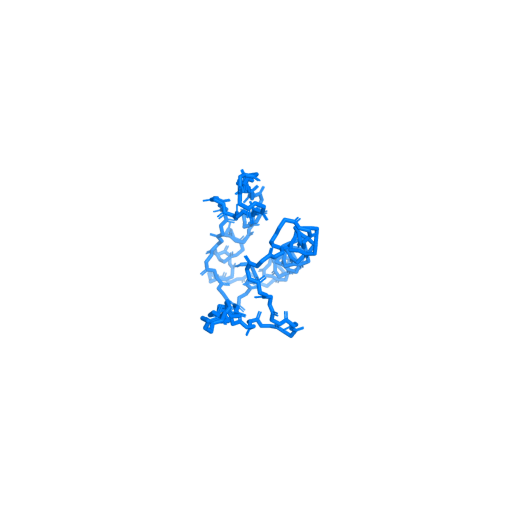 -0.073 11.674 1.00 85.56 82 ARG A N 1
ATOM 616 C CA . ARG A 1 82 ? -8.200 0.497 10.316 1.00 85.56 82 ARG A CA 1
ATOM 617 C C . ARG A 1 82 ? -6.819 0.862 9.815 1.00 85.56 82 ARG A C 1
ATOM 619 O O . ARG A 1 82 ? -5.993 1.355 10.575 1.00 85.56 82 ARG A O 1
ATOM 626 N N . LEU A 1 83 ? -6.594 0.654 8.520 1.00 88.12 83 LEU A N 1
ATOM 627 C CA . LEU A 1 83 ? -5.405 1.168 7.854 1.00 88.12 83 LEU A CA 1
ATOM 628 C C . LEU A 1 83 ? -5.540 2.691 7.779 1.00 88.12 83 LEU A C 1
ATOM 630 O O . LEU A 1 83 ? -6.475 3.201 7.167 1.00 88.12 83 LEU A O 1
ATOM 634 N N . HIS A 1 84 ? -4.648 3.398 8.461 1.00 89.56 84 HIS A N 1
ATOM 635 C CA . HIS A 1 84 ? -4.627 4.853 8.520 1.00 89.56 84 HIS A CA 1
ATOM 636 C C . HIS A 1 84 ? -3.690 5.446 7.470 1.00 89.56 84 HIS A C 1
ATOM 638 O O . HIS A 1 84 ? -4.004 6.475 6.880 1.00 89.56 84 HIS A O 1
ATOM 644 N N . ASN A 1 85 ? -2.531 4.821 7.253 1.00 90.56 85 ASN A N 1
ATOM 645 C CA . ASN A 1 85 ? -1.580 5.271 6.245 1.00 90.56 85 ASN A CA 1
ATOM 646 C C . ASN A 1 85 ? -0.818 4.088 5.639 1.00 90.56 85 ASN A C 1
ATOM 648 O O . ASN A 1 85 ? -0.592 3.087 6.320 1.00 90.56 85 ASN A O 1
ATOM 652 N N . ALA A 1 86 ? -0.431 4.207 4.374 1.00 92.44 86 ALA A N 1
ATOM 653 C CA . ALA A 1 86 ? 0.321 3.193 3.652 1.00 92.44 86 ALA A CA 1
ATOM 654 C C . ALA A 1 86 ? 1.055 3.797 2.455 1.00 92.44 86 ALA A C 1
ATOM 656 O O . ALA A 1 86 ? 0.592 4.771 1.855 1.00 92.44 86 ALA A O 1
ATOM 657 N N . THR A 1 87 ? 2.166 3.172 2.078 1.00 93.38 87 THR A N 1
ATOM 658 C CA . THR A 1 87 ? 2.903 3.512 0.858 1.00 93.38 87 THR A CA 1
ATOM 659 C C . THR A 1 87 ? 2.535 2.523 -0.242 1.00 93.38 87 THR A C 1
ATOM 661 O O . THR A 1 87 ? 2.870 1.345 -0.149 1.00 93.38 87 THR A O 1
ATOM 664 N N . PHE A 1 88 ? 1.875 2.993 -1.302 1.00 93.00 88 PHE A N 1
ATOM 665 C CA . PHE A 1 88 ? 1.523 2.174 -2.466 1.00 93.00 88 PHE A CA 1
ATOM 666 C C . PHE A 1 88 ? 2.038 2.798 -3.761 1.00 93.00 88 PHE A C 1
ATOM 668 O O . PHE A 1 88 ? 1.977 4.015 -3.942 1.00 93.00 88 PHE A O 1
ATOM 675 N N . CYS A 1 89 ? 2.479 1.954 -4.695 1.00 92.19 89 CYS A N 1
ATOM 676 C CA . CYS A 1 89 ? 2.920 2.371 -6.030 1.00 92.19 89 CYS A CA 1
ATOM 677 C C . CYS A 1 89 ? 1.769 2.835 -6.940 1.00 92.19 89 CYS A C 1
ATOM 679 O O . CYS A 1 89 ? 2.026 3.483 -7.952 1.00 92.19 89 CYS A O 1
ATOM 681 N N . LYS A 1 90 ? 0.509 2.510 -6.596 1.00 90.50 90 LYS A N 1
ATOM 682 C CA . LYS A 1 90 ? -0.711 2.806 -7.380 1.00 90.50 90 LYS A CA 1
ATOM 683 C C . LYS A 1 90 ? -0.712 2.199 -8.794 1.00 90.50 90 LYS A C 1
ATOM 685 O O . LYS A 1 90 ? -1.341 2.724 -9.708 1.00 90.50 90 LYS A O 1
ATOM 690 N N . GLN A 1 91 ? -0.010 1.083 -8.983 1.00 89.50 91 GLN A N 1
ATOM 691 C CA . GLN A 1 91 ? 0.107 0.371 -10.259 1.00 89.50 91 GLN A CA 1
ATOM 692 C C . GLN A 1 91 ? -0.737 -0.903 -10.240 1.00 89.50 91 GLN A C 1
ATOM 694 O O . GLN A 1 91 ? -0.206 -2.007 -10.202 1.00 89.50 91 GLN A O 1
ATOM 699 N N . HIS A 1 92 ? -2.060 -0.754 -10.280 1.00 87.25 92 HIS A N 1
ATOM 700 C CA . HIS A 1 92 ? -3.012 -1.854 -10.061 1.00 87.25 92 HIS A CA 1
ATOM 701 C C . HIS A 1 92 ? -2.936 -3.009 -11.077 1.00 87.25 92 HIS A C 1
ATOM 703 O O . HIS A 1 92 ? -3.429 -4.094 -10.796 1.00 87.25 92 HIS A O 1
ATOM 709 N N . LEU A 1 93 ? -2.332 -2.796 -12.254 1.00 89.56 93 LEU A N 1
ATOM 710 C CA . LEU A 1 93 ? -2.146 -3.855 -13.258 1.00 89.56 93 LEU A CA 1
ATOM 711 C C . LEU A 1 93 ? -1.010 -4.825 -12.908 1.00 89.56 93 LEU A C 1
ATOM 713 O O . LEU A 1 93 ? -1.016 -5.957 -13.377 1.00 89.56 93 LEU A O 1
ATOM 717 N N . VAL A 1 94 ? -0.031 -4.378 -12.117 1.00 90.06 94 VAL A N 1
ATOM 718 C CA . VAL A 1 94 ? 1.190 -5.145 -11.808 1.00 90.06 94 VAL A CA 1
ATOM 719 C C . VAL A 1 94 ? 1.311 -5.421 -10.310 1.00 90.06 94 VAL A C 1
ATOM 721 O O . VAL A 1 94 ? 1.818 -6.459 -9.900 1.00 90.06 94 VAL A O 1
ATOM 724 N N . CYS A 1 95 ? 0.828 -4.504 -9.475 1.00 90.94 95 CYS A N 1
ATOM 725 C CA . CYS A 1 95 ? 0.861 -4.615 -8.029 1.00 90.94 95 CYS A CA 1
ATOM 726 C C . CYS A 1 95 ? -0.522 -5.001 -7.483 1.00 90.94 95 CYS A C 1
ATOM 728 O O . CYS A 1 95 ? -1.486 -4.275 -7.728 1.00 90.94 95 CYS A O 1
ATOM 730 N N . PRO A 1 96 ? -0.631 -6.091 -6.703 1.00 86.38 96 PRO A N 1
ATOM 731 C CA . PRO A 1 96 ? -1.877 -6.480 -6.046 1.00 86.38 96 PRO A CA 1
ATOM 732 C C . PRO A 1 96 ? -2.119 -5.765 -4.697 1.00 86.38 96 PRO A C 1
ATOM 734 O O . PRO A 1 96 ? -3.040 -6.159 -3.982 1.00 86.38 96 PRO A O 1
ATOM 737 N N . LEU A 1 97 ? -1.277 -4.784 -4.330 1.00 83.38 97 LEU A N 1
ATOM 738 C CA . LEU A 1 97 ? -1.405 -3.934 -3.134 1.00 83.38 97 LEU A CA 1
ATOM 739 C C . LEU A 1 97 ? -2.146 -2.624 -3.425 1.00 83.38 97 LEU A C 1
ATOM 741 O O . LEU A 1 97 ? -1.898 -2.021 -4.497 1.00 83.38 97 LEU A O 1
#

pLDDT: mean 80.58, std 17.66, range [38.28, 95.12]

Sequence (97 aa):
MAKKKTPVGAAILAESAHTGVDEAQNFGDRLARYGQAHARSLMMLEHLRETPSPASTKTAASLASCGNYLHFREYFTVGKVRLHNATFCKQHLVCPL

Radius of gyration: 16.91 Å; chains: 1; bounding box: 52×20×43 Å

Organism: NCBI:txid1608996

Foldseek 3Di:
DDDPQADFPDDDPPDDTDRQQAAQVCVVVVVVVLVVLLVQLVVLLVVLVVPDDPVSVVVSVLSVCASVDWDWDAPPVRNHIDTPDGRHSPPVVRGVD

Secondary structure (DSSP, 8-state):
---PPPPBPPP-SSSPPPBTTSTTTTHHHHHHHHHHHHHHHHHHHHHHHHS--HHHHHHHHHHTTTTS-EEEEEEGGGTEEEEEEE-----TTT---